Protein AF-A0A959TC39-F1 (afdb_monomer)

pLDDT: mean 72.99, std 12.34, range [42.97, 90.38]

Structure (mmCIF, N/CA/C/O backbone):
data_AF-A0A959TC39-F1
#
_entry.id   AF-A0A959TC39-F1
#
loop_
_atom_site.group_PDB
_atom_site.id
_atom_site.type_symbol
_atom_site.label_atom_id
_atom_site.label_alt_id
_atom_site.label_comp_id
_atom_site.label_asym_id
_atom_site.label_entity_id
_atom_site.label_seq_id
_atom_site.pdbx_PDB_ins_code
_atom_site.Cartn_x
_atom_site.Cartn_y
_atom_site.Cartn_z
_atom_site.occupancy
_atom_site.B_iso_or_equiv
_atom_site.auth_seq_id
_atom_site.auth_comp_id
_atom_site.auth_asym_id
_atom_site.auth_atom_id
_atom_site.pdbx_PDB_model_num
ATOM 1 N N . MET A 1 1 ? 19.690 -7.771 -7.370 1.00 47.31 1 MET A N 1
ATOM 2 C CA . MET A 1 1 ? 18.396 -7.861 -6.672 1.00 47.31 1 MET A CA 1
ATOM 3 C C . MET A 1 1 ? 18.454 -6.867 -5.538 1.00 47.31 1 MET A C 1
ATOM 5 O O . MET A 1 1 ? 19.303 -7.034 -4.667 1.00 47.31 1 MET A O 1
ATOM 9 N N . ALA A 1 2 ? 17.662 -5.802 -5.622 1.00 55.28 2 ALA A N 1
ATOM 10 C CA . ALA A 1 2 ? 17.477 -4.879 -4.514 1.00 55.28 2 ALA A CA 1
ATOM 11 C C . ALA A 1 2 ? 16.730 -5.602 -3.380 1.00 55.28 2 ALA A C 1
ATOM 13 O O . ALA A 1 2 ? 15.868 -6.444 -3.631 1.00 55.28 2 ALA A O 1
ATOM 14 N N . GLU A 1 3 ? 17.112 -5.343 -2.132 1.00 58.12 3 GLU A N 1
ATOM 15 C CA . GLU A 1 3 ? 16.494 -6.012 -0.988 1.00 58.12 3 GLU A CA 1
ATOM 16 C C . GLU A 1 3 ? 15.045 -5.524 -0.796 1.00 58.12 3 GLU A C 1
ATOM 18 O O . GLU A 1 3 ? 14.773 -4.331 -0.972 1.00 58.12 3 GLU A O 1
ATOM 23 N N . PRO A 1 4 ? 14.100 -6.418 -0.446 1.00 63.88 4 PRO A N 1
ATOM 24 C CA . PRO A 1 4 ? 12.732 -6.022 -0.142 1.00 63.88 4 PRO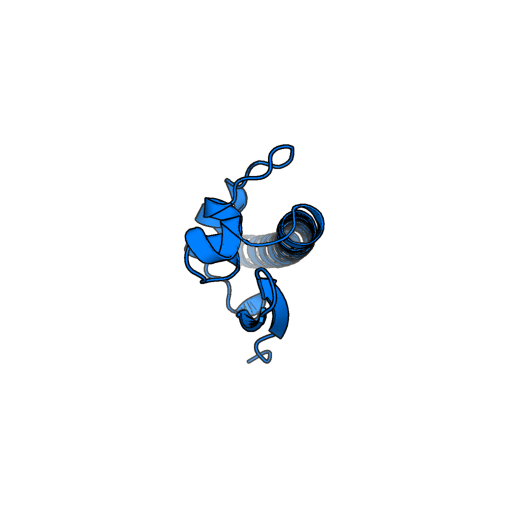 A CA 1
ATOM 25 C C . PRO A 1 4 ? 12.701 -5.062 1.050 1.00 63.88 4 PRO A C 1
ATOM 27 O O . PRO A 1 4 ? 13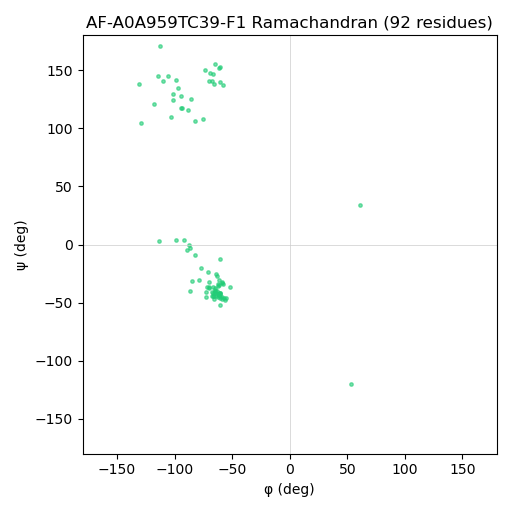.413 -5.235 2.040 1.00 63.88 4 PRO A O 1
ATOM 30 N N . PHE A 1 5 ? 11.845 -4.048 0.960 1.00 69.88 5 PHE A N 1
ATOM 31 C CA . PHE A 1 5 ? 11.678 -3.054 2.009 1.00 69.88 5 PHE A CA 1
ATOM 32 C C . PHE A 1 5 ? 10.664 -3.552 3.040 1.00 69.88 5 PHE A C 1
ATOM 34 O O . PHE A 1 5 ? 9.526 -3.860 2.690 1.00 69.88 5 PHE A O 1
ATOM 41 N N . THR A 1 6 ? 11.041 -3.597 4.318 1.00 78.62 6 THR A N 1
ATOM 42 C CA . THR A 1 6 ? 10.114 -3.968 5.395 1.00 78.62 6 THR A CA 1
ATOM 43 C C . THR A 1 6 ? 9.489 -2.724 6.018 1.00 78.62 6 THR A C 1
ATOM 45 O O . THR A 1 6 ? 10.178 -1.900 6.621 1.00 78.62 6 THR A O 1
ATOM 48 N N . LEU A 1 7 ? 8.166 -2.608 5.911 1.00 77.31 7 LEU A N 1
ATOM 49 C CA . LEU A 1 7 ? 7.370 -1.527 6.481 1.00 77.31 7 LEU A CA 1
ATOM 50 C C . LEU A 1 7 ? 6.691 -2.018 7.766 1.00 77.31 7 LEU A C 1
ATOM 52 O O . LEU A 1 7 ? 6.058 -3.071 7.780 1.00 77.31 7 LEU A O 1
ATOM 56 N N . ARG A 1 8 ? 6.828 -1.264 8.859 1.00 83.69 8 ARG A N 1
ATOM 57 C CA . ARG A 1 8 ? 6.108 -1.536 10.112 1.00 83.69 8 ARG A CA 1
ATOM 58 C C . ARG A 1 8 ? 4.824 -0.725 10.135 1.00 83.69 8 ARG A C 1
ATOM 60 O O . ARG A 1 8 ? 4.893 0.503 10.135 1.00 83.69 8 ARG A O 1
ATOM 67 N N . ILE A 1 9 ? 3.686 -1.404 10.165 1.00 82.88 9 ILE A N 1
ATOM 68 C CA . ILE A 1 9 ? 2.359 -0.783 10.246 1.00 82.88 9 ILE A CA 1
ATOM 69 C C . ILE A 1 9 ? 1.692 -1.139 11.569 1.00 82.88 9 ILE A C 1
ATOM 71 O O . ILE A 1 9 ? 1.865 -2.256 12.066 1.00 82.88 9 ILE A O 1
ATOM 75 N N . HIS A 1 10 ? 0.923 -0.210 12.133 1.00 83.50 10 HIS A N 1
ATOM 76 C CA . HIS A 1 10 ? 0.061 -0.504 13.272 1.00 83.50 10 HIS A CA 1
ATOM 77 C C . HIS A 1 10 ? -1.362 -0.788 12.783 1.00 83.50 10 HIS A C 1
ATOM 79 O O . HIS A 1 10 ? -1.902 -0.093 11.923 1.00 83.50 10 HIS A O 1
ATOM 85 N N . ILE A 1 11 ? -1.953 -1.852 13.318 1.00 83.12 11 ILE A N 1
ATOM 86 C CA . ILE A 1 11 ? -3.311 -2.316 13.035 1.00 83.12 11 ILE A CA 1
ATOM 87 C C . ILE A 1 11 ? -3.984 -2.514 14.392 1.00 83.12 11 ILE A C 1
ATOM 89 O O . ILE A 1 11 ? -3.668 -3.464 15.115 1.00 83.12 11 ILE A O 1
ATOM 93 N N . GLY A 1 12 ? -4.869 -1.591 14.773 1.00 81.81 12 GLY A N 1
ATOM 94 C CA . GLY A 1 12 ? -5.359 -1.504 16.152 1.00 81.81 12 GLY A CA 1
ATOM 95 C C . GLY A 1 12 ? -4.201 -1.429 17.158 1.00 81.81 12 GLY A C 1
ATOM 96 O O . GLY A 1 12 ? -3.363 -0.535 17.075 1.00 81.81 12 GLY A O 1
ATOM 97 N N . ASP A 1 13 ? -4.131 -2.402 18.070 1.00 85.69 13 A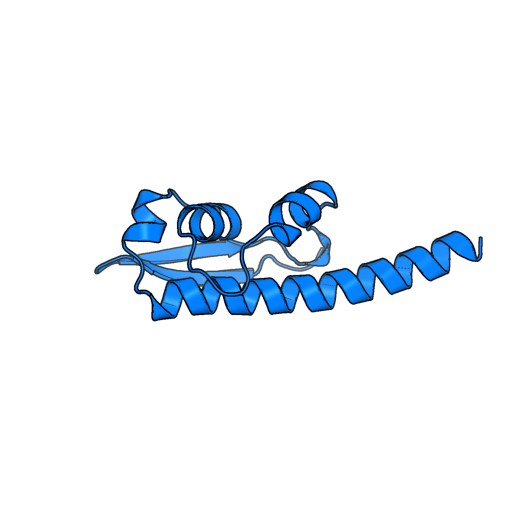SP A N 1
ATOM 98 C CA . ASP A 1 13 ? -3.080 -2.505 19.098 1.00 85.69 13 ASP A CA 1
ATOM 99 C C . ASP A 1 13 ? -1.869 -3.358 18.665 1.00 85.69 13 ASP A C 1
ATOM 101 O O . ASP A 1 13 ? -0.966 -3.623 19.462 1.00 85.69 13 ASP A O 1
ATOM 105 N N . GLN A 1 14 ? -1.847 -3.842 17.420 1.00 84.75 14 GLN A N 1
ATOM 106 C CA . GLN A 1 14 ? -0.803 -4.732 16.912 1.00 84.75 14 GLN A CA 1
ATOM 107 C C . GLN A 1 14 ? 0.146 -3.998 15.967 1.00 84.75 14 GLN A C 1
ATOM 109 O O . GLN A 1 14 ? -0.281 -3.176 15.163 1.00 84.75 14 GLN A O 1
ATOM 114 N N . THR A 1 15 ? 1.430 -4.357 15.996 1.00 88.81 15 THR A N 1
ATOM 115 C CA . THR A 1 15 ? 2.392 -3.979 14.953 1.00 88.81 15 THR A CA 1
ATOM 116 C C . THR A 1 15 ? 2.612 -5.171 14.030 1.00 88.81 15 THR A C 1
ATOM 118 O O . THR A 1 15 ? 3.003 -6.243 14.497 1.00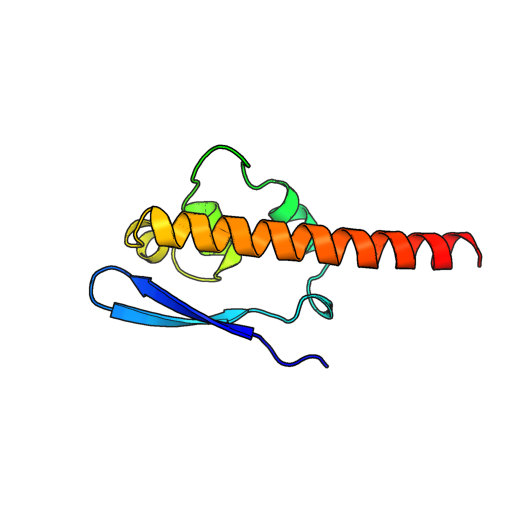 88.81 15 THR A O 1
ATOM 121 N N . LYS A 1 16 ? 2.396 -4.987 12.725 1.00 85.81 16 LYS A N 1
ATOM 122 C CA . LYS A 1 16 ? 2.744 -5.974 11.695 1.00 85.81 16 LYS A CA 1
ATOM 123 C C . LYS A 1 16 ? 3.917 -5.473 10.861 1.00 85.81 16 LYS A C 1
ATOM 125 O O . LYS A 1 16 ? 4.012 -4.288 10.541 1.00 85.81 16 LYS A O 1
ATOM 130 N N . GLU A 1 17 ? 4.812 -6.390 10.515 1.00 87.25 17 GLU A N 1
ATOM 131 C CA . GLU A 1 17 ? 5.862 -6.144 9.531 1.00 87.25 17 GLU A CA 1
ATOM 132 C C . GLU A 1 17 ? 5.382 -6.632 8.166 1.00 87.25 17 GLU A C 1
ATOM 134 O O . GLU A 1 17 ? 4.922 -7.765 8.025 1.00 87.25 17 GLU A O 1
ATOM 139 N N . VAL A 1 18 ? 5.476 -5.761 7.170 1.00 82.06 18 VAL A N 1
ATOM 140 C CA . VAL A 1 18 ? 5.060 -6.025 5.798 1.00 82.06 18 VAL A CA 1
ATOM 141 C C . VAL A 1 18 ? 6.281 -5.918 4.904 1.00 82.06 18 VAL A C 1
ATOM 143 O O . VAL A 1 18 ? 6.910 -4.864 4.840 1.00 82.06 18 VAL A O 1
ATOM 146 N N . SER A 1 19 ? 6.617 -6.994 4.201 1.00 79.50 19 SER A N 1
ATOM 147 C CA . SER A 1 19 ? 7.690 -6.976 3.209 1.00 79.50 19 SER A CA 1
ATOM 148 C C . SER A 1 19 ? 7.138 -6.564 1.853 1.00 79.50 19 SER A C 1
ATOM 150 O O . SER A 1 19 ? 6.334 -7.273 1.247 1.00 79.50 19 SER A O 1
ATOM 152 N N . LEU A 1 20 ? 7.595 -5.417 1.371 1.00 73.19 20 LEU A N 1
ATOM 153 C CA . LEU A 1 20 ? 7.265 -4.890 0.059 1.00 73.19 20 LEU A CA 1
ATOM 154 C C . LEU A 1 20 ? 8.399 -5.218 -0.920 1.00 73.19 20 LEU A C 1
ATOM 156 O O . LEU A 1 20 ? 9.573 -5.172 -0.541 1.00 73.19 20 LEU A O 1
ATOM 160 N N . PRO A 1 21 ? 8.072 -5.567 -2.176 1.00 68.62 21 PRO A N 1
ATOM 161 C CA . PRO A 1 21 ? 9.088 -5.780 -3.200 1.00 68.62 21 PRO A CA 1
ATOM 162 C C . PRO A 1 21 ? 9.891 -4.495 -3.424 1.00 68.62 21 PRO A C 1
ATOM 164 O O . PRO A 1 21 ? 9.371 -3.389 -3.248 1.00 68.62 21 PRO A O 1
ATOM 167 N N . ALA A 1 22 ? 11.143 -4.637 -3.854 1.00 67.44 22 ALA A N 1
ATOM 168 C CA . ALA A 1 22 ? 11.896 -3.496 -4.347 1.00 67.44 22 ALA A CA 1
ATOM 169 C C . ALA A 1 22 ? 11.203 -2.896 -5.582 1.00 67.44 22 ALA A C 1
ATOM 171 O O . ALA A 1 22 ? 10.524 -3.599 -6.334 1.00 67.44 22 ALA A O 1
ATOM 172 N N . TRP A 1 23 ? 11.381 -1.592 -5.800 1.00 63.25 23 TRP A N 1
ATOM 173 C CA . TRP A 1 23 ? 10.741 -0.875 -6.910 1.00 63.25 23 TRP A CA 1
ATOM 174 C C . TRP A 1 23 ? 11.113 -1.464 -8.283 1.00 63.25 23 TRP A C 1
ATOM 176 O O . TRP A 1 23 ? 10.279 -1.500 -9.183 1.00 63.25 23 TRP A O 1
ATOM 186 N N . GLU A 1 24 ? 12.336 -1.986 -8.406 1.00 62.16 24 GLU A N 1
ATOM 187 C CA . GLU A 1 24 ? 12.888 -2.647 -9.598 1.00 62.16 24 GLU A CA 1
ATOM 188 C C . GLU A 1 24 ? 12.135 -3.937 -9.963 1.00 62.16 24 GLU A C 1
ATOM 190 O O . GLU A 1 24 ? 12.099 -4.328 -11.127 1.00 62.16 24 GLU A O 1
ATOM 195 N N . ASP A 1 25 ? 11.495 -4.570 -8.975 1.00 63.88 25 ASP A N 1
ATOM 196 C CA . ASP A 1 25 ? 10.770 -5.836 -9.117 1.00 63.88 25 ASP A CA 1
ATOM 197 C C . ASP A 1 25 ? 9.249 -5.630 -9.272 1.00 63.88 25 ASP A C 1
ATOM 199 O O . ASP A 1 25 ? 8.470 -6.593 -9.329 1.00 63.88 25 ASP A O 1
ATOM 203 N N . ILE A 1 26 ? 8.781 -4.376 -9.336 1.00 65.31 26 ILE A N 1
ATOM 204 C CA . ILE A 1 26 ? 7.372 -4.068 -9.595 1.00 65.31 26 ILE A CA 1
ATOM 205 C C . ILE A 1 26 ? 7.090 -4.303 -11.081 1.00 65.31 26 ILE A C 1
ATOM 207 O O . ILE A 1 26 ? 7.491 -3.535 -11.954 1.00 65.31 26 ILE A O 1
ATOM 211 N N . THR A 1 27 ? 6.355 -5.375 -11.376 1.00 63.97 27 THR A N 1
ATOM 212 C CA . THR A 1 27 ? 5.932 -5.689 -12.744 1.00 63.97 27 THR A CA 1
ATOM 213 C C . THR A 1 27 ? 4.974 -4.630 -13.296 1.00 63.97 27 THR A C 1
ATOM 215 O O . THR A 1 27 ? 4.232 -3.984 -12.557 1.00 63.97 27 THR A O 1
ATOM 218 N N . LEU A 1 28 ? 4.920 -4.502 -14.625 1.00 60.03 28 LEU A N 1
ATOM 219 C CA . LEU A 1 28 ? 4.048 -3.554 -15.331 1.00 60.03 28 LEU A CA 1
ATOM 220 C C . LEU A 1 28 ? 2.551 -3.770 -15.014 1.00 60.03 28 LEU A C 1
ATOM 222 O O . LEU A 1 28 ? 1.783 -2.816 -14.925 1.00 60.03 28 LEU A O 1
ATOM 226 N N . GLY A 1 29 ? 2.144 -5.022 -14.766 1.00 61.19 29 GLY A N 1
ATOM 227 C CA . GLY A 1 29 ? 0.794 -5.354 -14.292 1.00 61.19 29 GLY A CA 1
ATOM 228 C C . GLY A 1 29 ? 0.526 -4.826 -12.884 1.00 61.19 29 GLY A C 1
ATOM 229 O O . GLY A 1 29 ? -0.499 -4.188 -12.650 1.00 61.19 29 GLY A O 1
ATOM 230 N N . ARG A 1 30 ? 1.495 -4.995 -11.976 1.00 61.88 30 ARG A N 1
ATOM 231 C CA . ARG A 1 30 ? 1.419 -4.453 -10.619 1.00 61.88 30 ARG A CA 1
ATOM 232 C C . ARG A 1 30 ? 1.384 -2.929 -10.660 1.00 61.88 30 ARG A C 1
ATOM 234 O O . ARG A 1 30 ? 0.558 -2.354 -9.981 1.00 61.88 30 ARG A O 1
ATOM 241 N N . TYR A 1 31 ? 2.164 -2.289 -11.533 1.00 64.19 31 TYR A N 1
ATOM 242 C CA . TYR A 1 31 ? 2.114 -0.843 -11.780 1.00 64.19 31 TYR A CA 1
ATOM 243 C C . TYR A 1 31 ? 0.742 -0.362 -12.295 1.00 64.19 31 TYR A C 1
ATOM 245 O O . TYR A 1 31 ? 0.232 0.658 -11.836 1.00 64.19 31 TYR A O 1
ATOM 253 N N . ALA A 1 32 ? 0.107 -1.090 -13.220 1.00 66.19 32 ALA A N 1
ATOM 254 C CA . ALA A 1 32 ? -1.182 -0.707 -13.805 1.00 66.19 32 ALA A CA 1
ATOM 255 C C . ALA A 1 32 ? -2.363 -0.825 -12.827 1.00 66.19 32 ALA A C 1
ATOM 257 O O . ALA A 1 32 ? -3.267 0.014 -12.844 1.00 66.19 32 ALA A O 1
ATOM 258 N N . GLU A 1 33 ? -2.364 -1.846 -11.968 1.00 64.31 33 GLU A N 1
ATOM 259 C CA . GLU A 1 33 ? -3.315 -1.952 -10.849 1.00 64.31 33 GLU A CA 1
ATOM 260 C C . GLU A 1 33 ? -3.163 -0.782 -9.880 1.00 64.31 33 GLU A C 1
ATOM 262 O O . GLU A 1 33 ? -4.126 -0.323 -9.267 1.00 64.31 33 GLU A O 1
ATOM 267 N N . VAL A 1 34 ? -1.935 -0.289 -9.799 1.00 61.91 34 VAL A N 1
ATOM 268 C CA . VAL A 1 34 ? -1.479 0.657 -8.809 1.00 61.91 34 VAL A CA 1
ATOM 269 C C . VAL A 1 34 ? -1.735 2.116 -9.228 1.00 61.91 34 VAL A C 1
ATOM 271 O O . VAL A 1 34 ? -2.258 2.927 -8.458 1.00 61.91 34 VAL A O 1
ATOM 274 N N . ALA A 1 35 ? -1.537 2.442 -10.501 1.00 64.25 35 ALA A N 1
ATOM 275 C CA . ALA A 1 35 ? -1.873 3.747 -11.074 1.00 64.25 35 ALA A CA 1
ATOM 276 C C . ALA A 1 35 ? -3.373 4.115 -10.992 1.00 64.25 35 ALA A C 1
ATOM 278 O O . ALA A 1 35 ? -3.735 5.266 -11.234 1.00 64.25 35 ALA A O 1
ATOM 279 N N . ARG A 1 36 ? -4.249 3.153 -10.665 1.00 67.81 36 ARG A N 1
ATOM 280 C CA . ARG A 1 36 ? -5.703 3.346 -10.525 1.00 67.81 36 ARG A CA 1
ATOM 281 C C . ARG A 1 36 ? -6.149 3.743 -9.117 1.00 67.81 36 ARG A C 1
ATOM 283 O O . ARG A 1 36 ? -7.336 3.988 -8.927 1.00 67.81 36 ARG A O 1
ATOM 290 N N . ALA A 1 37 ? -5.236 3.788 -8.148 1.00 69.56 37 ALA A N 1
ATOM 291 C CA . ALA A 1 37 ? -5.552 4.237 -6.799 1.00 69.56 37 ALA A CA 1
ATOM 292 C C . ALA A 1 37 ? -6.120 5.675 -6.817 1.00 69.56 37 ALA A C 1
ATOM 294 O O . ALA A 1 37 ? -5.595 6.527 -7.543 1.00 69.56 37 ALA A O 1
ATOM 295 N N . PRO A 1 38 ? -7.172 5.982 -6.041 1.00 68.88 38 PRO A N 1
ATOM 296 C CA . PRO A 1 38 ? -7.662 7.349 -5.913 1.00 68.88 38 PRO A CA 1
ATOM 297 C C . PRO A 1 38 ? -6.618 8.233 -5.209 1.00 68.88 38 PRO A C 1
ATOM 299 O O . PRO A 1 38 ? -5.967 7.812 -4.254 1.00 68.88 38 PRO A O 1
ATOM 302 N N . LYS A 1 39 ? -6.422 9.463 -5.705 1.00 66.94 39 LYS A N 1
ATOM 303 C CA . LYS A 1 39 ? -5.438 10.419 -5.149 1.00 66.94 39 LYS A CA 1
ATOM 304 C C . LYS A 1 39 ? -5.974 11.227 -3.970 1.00 66.94 39 LYS A C 1
ATOM 306 O O . LYS A 1 39 ? -5.205 11.582 -3.085 1.00 66.94 39 LYS A O 1
ATOM 311 N N . ASP A 1 40 ? -7.276 11.490 -3.974 1.00 72.75 40 ASP A N 1
A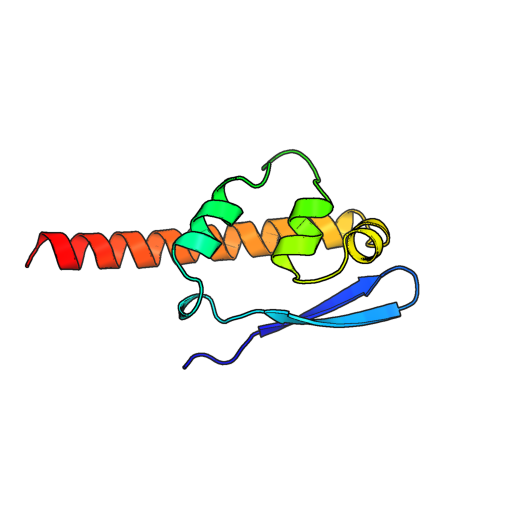TOM 312 C CA . ASP A 1 40 ? -7.932 12.411 -3.039 1.00 72.75 40 ASP A CA 1
ATOM 313 C C . ASP A 1 40 ? -8.898 11.695 -2.082 1.00 72.75 40 ASP A C 1
ATOM 315 O O . ASP A 1 40 ? -9.563 12.333 -1.268 1.00 72.75 40 ASP A O 1
ATOM 319 N N . GLU A 1 41 ? -8.977 10.367 -2.167 1.00 75.00 41 GLU A N 1
ATOM 320 C CA . GLU A 1 41 ? -9.865 9.542 -1.355 1.00 75.00 41 GLU A CA 1
ATOM 321 C C . GLU A 1 41 ? -9.091 8.374 -0.748 1.00 75.00 41 GLU A C 1
ATOM 323 O O . GLU A 1 41 ? -8.261 7.743 -1.404 1.00 75.00 41 GLU A O 1
ATOM 328 N N . LEU A 1 42 ? -9.367 8.096 0.526 1.00 80.62 42 LEU A N 1
ATOM 329 C CA . LEU A 1 42 ? -8.808 6.942 1.207 1.00 80.62 42 LEU A CA 1
ATOM 330 C C . LEU A 1 42 ? -9.629 5.698 0.864 1.00 80.62 42 LEU A C 1
ATOM 332 O O . LEU A 1 42 ? -10.715 5.495 1.403 1.00 80.62 42 LEU A O 1
ATOM 336 N N . ASP A 1 43 ? -9.059 4.841 0.023 1.00 86.31 43 ASP A N 1
ATOM 337 C CA . ASP A 1 43 ? -9.592 3.514 -0.271 1.00 86.31 43 ASP A CA 1
ATOM 338 C C . ASP A 1 43 ? -8.775 2.441 0.471 1.00 86.31 43 ASP A C 1
ATOM 340 O O . ASP A 1 43 ? -7.609 2.175 0.164 1.00 86.31 43 ASP A O 1
ATOM 344 N N . HIS A 1 44 ? -9.394 1.821 1.478 1.00 85.00 44 HIS A N 1
ATOM 345 C CA . HIS A 1 44 ? -8.744 0.803 2.304 1.00 85.00 44 HIS A CA 1
ATOM 346 C C . HIS A 1 44 ? -8.513 -0.517 1.553 1.00 85.00 44 HIS A C 1
ATOM 348 O O . HIS A 1 44 ? -7.596 -1.252 1.915 1.00 85.00 44 HIS A O 1
ATOM 354 N N . GLU A 1 45 ? -9.269 -0.819 0.493 1.00 85.81 45 GLU A N 1
ATOM 355 C CA . GLU A 1 45 ? -9.001 -1.992 -0.351 1.00 85.81 45 GLU A CA 1
ATOM 356 C C . GLU A 1 45 ? -7.730 -1.796 -1.176 1.00 85.81 45 GLU A C 1
ATOM 358 O O . GLU A 1 45 ? -6.942 -2.727 -1.369 1.00 85.81 45 GLU A O 1
ATOM 363 N N . VAL A 1 46 ? -7.503 -0.566 -1.635 1.00 82.44 46 VAL A N 1
ATOM 364 C CA . VAL A 1 46 ? -6.260 -0.185 -2.309 1.00 82.44 46 VAL A CA 1
ATOM 365 C C . VAL A 1 46 ? -5.086 -0.269 -1.337 1.00 82.44 46 VAL A C 1
ATOM 367 O O . VAL A 1 46 ? -4.078 -0.892 -1.669 1.00 82.44 46 VAL A O 1
ATOM 370 N N . VAL A 1 47 ? -5.223 0.270 -0.120 1.00 85.31 47 VAL A N 1
ATOM 371 C CA . VAL A 1 47 ? -4.192 0.154 0.931 1.00 85.31 47 VAL A CA 1
ATOM 372 C C . VAL A 1 47 ? -3.863 -1.311 1.224 1.00 85.31 47 VAL A C 1
ATOM 374 O O . VAL A 1 47 ? -2.689 -1.683 1.227 1.00 85.31 47 VAL A O 1
ATOM 377 N N . ALA A 1 48 ? -4.884 -2.154 1.403 1.00 88.00 48 ALA A N 1
ATOM 378 C CA . ALA A 1 48 ? -4.716 -3.581 1.654 1.00 88.00 48 ALA A CA 1
ATOM 379 C C . ALA A 1 48 ? -3.918 -4.267 0.539 1.00 88.00 48 ALA A C 1
ATOM 381 O O . ALA A 1 48 ? -2.960 -4.992 0.801 1.00 88.00 48 ALA A O 1
ATOM 382 N N . ARG A 1 49 ? -4.254 -3.972 -0.720 1.00 82.75 49 ARG A N 1
ATOM 383 C CA . ARG A 1 49 ? -3.584 -4.540 -1.896 1.00 82.75 49 ARG A CA 1
ATOM 384 C C . ARG A 1 49 ? -2.131 -4.087 -2.030 1.00 82.75 49 ARG A C 1
ATOM 386 O O . ARG A 1 49 ? -1.273 -4.912 -2.337 1.00 82.75 49 ARG A O 1
ATOM 393 N N . ILE A 1 50 ? -1.853 -2.804 -1.788 1.00 79.88 50 ILE A N 1
ATOM 394 C CA . ILE A 1 50 ? -0.493 -2.237 -1.816 1.00 79.88 50 ILE A CA 1
ATOM 395 C C . ILE A 1 50 ? 0.386 -2.920 -0.773 1.00 79.88 50 ILE A C 1
ATOM 397 O O . ILE A 1 50 ? 1.516 -3.305 -1.068 1.00 79.88 50 ILE A O 1
ATOM 401 N N . LEU A 1 51 ? -0.154 -3.079 0.434 1.00 81.25 51 LEU A N 1
ATOM 402 C CA . LEU A 1 51 ? 0.545 -3.688 1.556 1.00 81.25 51 LEU A CA 1
ATOM 403 C C . LEU A 1 51 ? 0.506 -5.225 1.516 1.00 81.25 51 LEU A C 1
ATOM 405 O O . LEU A 1 51 ? 1.197 -5.865 2.294 1.00 81.25 51 LEU A O 1
ATOM 409 N N . GLY A 1 52 ? -0.267 -5.845 0.623 1.00 81.75 52 GLY A N 1
ATOM 410 C CA . GLY A 1 52 ? -0.425 -7.302 0.593 1.00 81.75 52 GLY A CA 1
ATOM 411 C C . GLY A 1 52 ? -1.021 -7.874 1.887 1.00 81.75 52 GLY A C 1
ATOM 412 O O . GLY A 1 52 ? -0.642 -8.970 2.294 1.00 81.75 52 GLY A O 1
ATOM 413 N N . ILE A 1 53 ? -1.915 -7.125 2.535 1.00 86.75 53 ILE A N 1
ATOM 414 C CA . ILE A 1 53 ? -2.631 -7.509 3.762 1.00 86.75 53 ILE A CA 1
ATOM 415 C C . ILE A 1 53 ? -4.129 -7.680 3.480 1.00 86.75 53 ILE A C 1
ATOM 417 O O . ILE A 1 53 ? -4.617 -7.307 2.412 1.00 86.75 53 ILE A O 1
ATOM 421 N N . ASP A 1 54 ? -4.875 -8.212 4.447 1.00 90.00 54 ASP A N 1
ATOM 422 C CA . ASP A 1 54 ? -6.331 -8.317 4.346 1.00 90.00 54 ASP A CA 1
ATOM 423 C C . ASP A 1 54 ? -7.013 -6.939 4.423 1.00 90.00 54 ASP A C 1
ATOM 425 O O . ASP A 1 54 ? -6.586 -6.046 5.157 1.00 90.00 54 ASP A O 1
ATOM 429 N N . THR A 1 55 ? -8.146 -6.767 3.735 1.00 90.38 55 THR A N 1
ATOM 430 C CA . THR A 1 55 ? -8.926 -5.514 3.788 1.00 90.38 55 THR A CA 1
ATOM 431 C C . THR A 1 55 ? -9.362 -5.158 5.210 1.00 90.38 55 THR A C 1
ATOM 433 O O . THR A 1 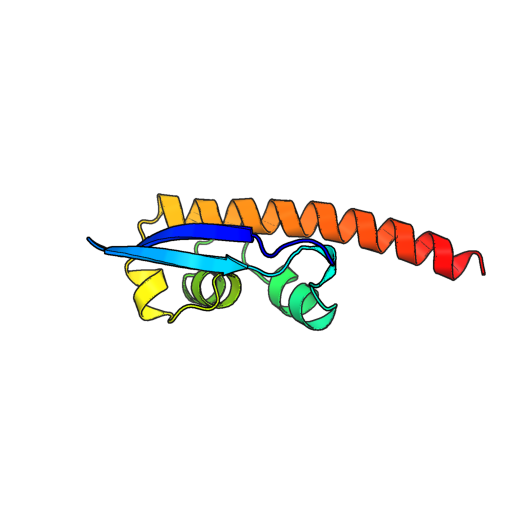55 ? -9.396 -3.985 5.570 1.00 90.38 55 THR A O 1
ATOM 436 N N . LEU A 1 56 ? -9.661 -6.160 6.045 1.00 89.38 56 LEU A N 1
ATOM 437 C CA . LEU A 1 56 ? -10.012 -5.941 7.453 1.00 89.38 56 LEU A CA 1
ATOM 438 C C . LEU A 1 56 ? -8.843 -5.370 8.262 1.00 89.38 56 LEU A C 1
ATOM 440 O O . LEU A 1 56 ? -9.063 -4.512 9.113 1.00 89.38 56 LEU A O 1
ATOM 444 N N . ASP A 1 57 ? -7.615 -5.805 7.973 1.00 89.38 57 ASP A N 1
ATOM 445 C CA . ASP A 1 57 ? -6.419 -5.243 8.598 1.00 89.38 57 ASP A CA 1
ATOM 446 C C . ASP A 1 57 ? -6.227 -3.788 8.170 1.00 89.38 57 ASP A C 1
ATOM 448 O O . ASP A 1 57 ? -5.988 -2.927 9.014 1.00 89.38 57 ASP A O 1
ATOM 452 N N . ALA A 1 58 ? -6.393 -3.495 6.876 1.00 88.44 58 ALA A N 1
ATOM 453 C CA . ALA A 1 58 ? -6.309 -2.129 6.372 1.00 88.44 58 ALA A CA 1
ATOM 454 C C . ALA A 1 58 ? -7.370 -1.217 7.006 1.00 88.44 58 ALA A C 1
ATOM 456 O O . ALA A 1 58 ? -7.049 -0.104 7.408 1.00 88.44 58 ALA A O 1
ATOM 457 N N . LEU A 1 59 ? -8.610 -1.692 7.169 1.00 88.94 59 LEU A N 1
ATOM 458 C CA . LEU A 1 59 ? -9.688 -0.955 7.846 1.00 88.94 59 LEU A CA 1
ATOM 459 C C . LEU A 1 59 ? -9.403 -0.683 9.330 1.00 88.94 59 LEU A C 1
ATOM 461 O O . LEU A 1 59 ? -9.931 0.277 9.888 1.00 88.94 59 LEU A O 1
ATOM 465 N N . ALA A 1 60 ? -8.595 -1.523 9.973 1.00 89.94 60 ALA A N 1
ATOM 466 C CA . ALA A 1 60 ? -8.167 -1.341 11.355 1.00 89.94 60 ALA A CA 1
ATOM 467 C C . ALA A 1 60 ? -6.914 -0.450 11.493 1.00 89.94 60 ALA A C 1
ATOM 469 O O . ALA A 1 60 ? -6.499 -0.152 12.618 1.00 89.94 60 ALA A O 1
ATOM 470 N N . MET A 1 61 ? -6.319 0.005 10.383 1.00 87.94 61 MET A N 1
ATOM 471 C CA . MET A 1 61 ? -5.252 1.008 10.403 1.00 87.94 61 MET A CA 1
ATOM 472 C C . MET A 1 61 ? -5.813 2.394 10.723 1.00 87.94 61 MET A C 1
ATOM 474 O O . MET A 1 61 ? -6.934 2.750 10.355 1.00 87.94 61 MET A O 1
ATOM 478 N N . SER A 1 62 ? -4.998 3.235 11.360 1.00 87.25 62 SER A N 1
ATOM 479 C CA . SER A 1 62 ? -5.363 4.642 11.507 1.00 87.25 62 SER A CA 1
ATOM 480 C C . SER A 1 62 ? -5.387 5.343 10.141 1.00 87.25 62 SER A C 1
ATOM 482 O O . SER A 1 62 ? -4.551 5.076 9.276 1.00 87.25 62 SER A O 1
ATOM 484 N N . THR A 1 63 ? -6.283 6.321 9.958 1.00 84.69 63 THR A N 1
ATOM 485 C CA . THR A 1 63 ? -6.350 7.136 8.726 1.00 84.69 63 THR A CA 1
ATOM 486 C C . THR A 1 63 ? -4.990 7.741 8.367 1.00 84.69 63 THR A C 1
ATOM 488 O O . THR A 1 63 ? -4.629 7.817 7.197 1.00 84.69 63 THR A O 1
ATOM 491 N N . LYS A 1 64 ? -4.200 8.140 9.374 1.00 85.06 64 LYS A N 1
ATOM 492 C CA . LYS A 1 64 ? -2.855 8.693 9.180 1.00 85.06 64 LYS A CA 1
ATOM 493 C C . LYS A 1 64 ? -1.896 7.668 8.573 1.00 85.06 64 LYS A C 1
ATOM 495 O O . LYS A 1 64 ? -1.135 8.023 7.679 1.00 85.06 64 LYS A O 1
ATOM 500 N N . GLU A 1 65 ? -1.909 6.431 9.055 1.00 82.88 65 GLU A N 1
ATOM 501 C CA . GLU A 1 65 ? -1.039 5.368 8.541 1.00 82.88 65 GLU A CA 1
ATOM 502 C C . GLU A 1 65 ? -1.480 4.883 7.170 1.00 82.88 65 GLU A C 1
ATOM 504 O O . GLU A 1 65 ? -0.638 4.706 6.294 1.00 82.88 65 GLU A O 1
ATOM 509 N N . ALA A 1 66 ? -2.787 4.743 6.955 1.00 82.81 66 ALA A N 1
ATOM 510 C CA . ALA A 1 66 ? -3.330 4.367 5.659 1.00 82.81 66 ALA A CA 1
ATOM 511 C C . ALA A 1 66 ? -2.990 5.427 4.589 1.00 82.81 66 ALA A C 1
ATOM 513 O O . ALA A 1 66 ? -2.501 5.097 3.509 1.00 82.81 66 ALA A O 1
ATOM 514 N N . MET A 1 67 ? -3.107 6.718 4.930 1.00 82.19 67 MET A N 1
ATOM 515 C CA . MET A 1 67 ? -2.651 7.818 4.071 1.00 82.19 67 MET A CA 1
ATOM 516 C C . MET A 1 67 ? -1.130 7.851 3.894 1.00 82.19 67 MET A C 1
ATOM 518 O O . MET A 1 67 ? -0.651 8.171 2.810 1.00 82.19 67 MET A O 1
ATOM 522 N N . ALA A 1 68 ? -0.349 7.528 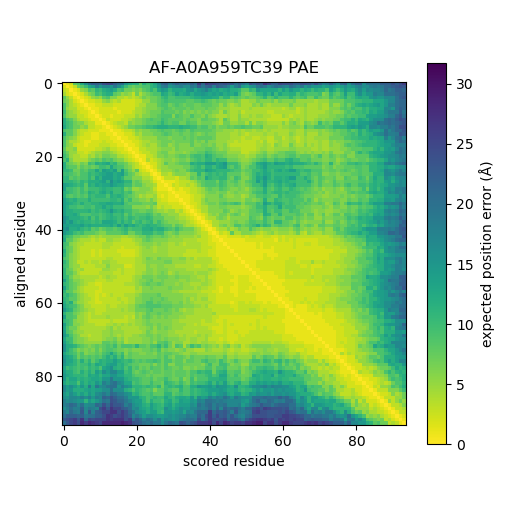4.927 1.00 81.75 68 ALA A N 1
ATOM 523 C CA . ALA A 1 68 ? 1.105 7.437 4.803 1.00 81.75 68 ALA A CA 1
ATOM 524 C C . ALA A 1 68 ? 1.520 6.304 3.851 1.00 81.75 68 ALA A C 1
ATOM 526 O O . ALA A 1 68 ? 2.416 6.511 3.035 1.00 81.75 68 ALA A O 1
ATOM 527 N N . ALA A 1 69 ? 0.839 5.155 3.904 1.00 80.44 69 ALA A N 1
ATOM 528 C CA . ALA A 1 69 ? 1.042 4.047 2.975 1.00 80.44 69 ALA A CA 1
ATOM 529 C C . ALA A 1 69 ? 0.707 4.456 1.532 1.00 80.44 69 ALA A C 1
ATOM 531 O O . ALA A 1 69 ? 1.523 4.225 0.640 1.00 80.44 69 ALA A O 1
ATOM 532 N N . LEU A 1 70 ? -0.424 5.142 1.310 1.00 78.12 70 LEU A N 1
ATOM 533 C CA . LEU A 1 70 ? -0.784 5.697 -0.004 1.00 78.12 70 LEU A CA 1
ATOM 534 C C . LEU A 1 70 ? 0.234 6.734 -0.499 1.00 78.12 70 LEU A C 1
ATOM 536 O O . LEU A 1 70 ? 0.631 6.707 -1.658 1.00 78.12 70 LEU A O 1
ATOM 540 N N . ASN A 1 71 ? 0.696 7.641 0.361 1.00 78.75 71 ASN A N 1
ATOM 541 C CA . ASN A 1 71 ? 1.670 8.666 -0.021 1.00 78.75 71 ASN A CA 1
ATOM 542 C C . ASN A 1 71 ? 3.040 8.074 -0.355 1.00 78.75 71 ASN A C 1
ATOM 544 O O . ASN A 1 71 ? 3.643 8.455 -1.359 1.00 78.75 71 ASN A O 1
ATOM 548 N N . TRP A 1 72 ? 3.526 7.140 0.466 1.00 78.19 72 TRP A N 1
ATOM 549 C CA . TRP A 1 72 ? 4.753 6.397 0.179 1.00 78.19 72 TRP A CA 1
ATOM 550 C C . TRP A 1 72 ? 4.651 5.716 -1.184 1.00 78.19 72 TRP A C 1
ATOM 552 O O . TRP A 1 72 ? 5.527 5.853 -2.034 1.00 78.19 72 TRP A O 1
ATOM 562 N N . TYR A 1 73 ? 3.519 5.068 -1.418 1.00 75.25 73 TYR A N 1
ATOM 563 C CA . TYR A 1 73 ? 3.208 4.402 -2.662 1.00 75.25 73 TYR A CA 1
ATOM 564 C C . TYR A 1 73 ? 3.193 5.334 -3.880 1.00 75.25 73 TYR A C 1
ATOM 566 O O . TYR A 1 73 ? 3.781 5.001 -4.908 1.00 75.25 73 TYR A O 1
ATOM 574 N N . TRP A 1 74 ? 2.584 6.518 -3.776 1.00 74.31 74 TRP A N 1
ATOM 575 C CA . TRP A 1 74 ? 2.634 7.526 -4.838 1.00 74.31 74 TRP A CA 1
ATOM 576 C C . TRP A 1 74 ? 4.064 8.011 -5.101 1.00 74.31 74 TRP A C 1
ATOM 578 O O . TRP A 1 74 ? 4.417 8.285 -6.250 1.00 74.31 74 TRP A O 1
ATOM 588 N N . GLY A 1 75 ? 4.894 8.080 -4.057 1.00 72.50 75 GLY A N 1
ATOM 589 C CA . GLY A 1 75 ? 6.329 8.334 -4.175 1.00 72.50 75 GLY A CA 1
ATOM 590 C C . GLY A 1 75 ? 7.031 7.261 -5.006 1.00 72.50 75 GLY A C 1
ATOM 591 O O . GLY A 1 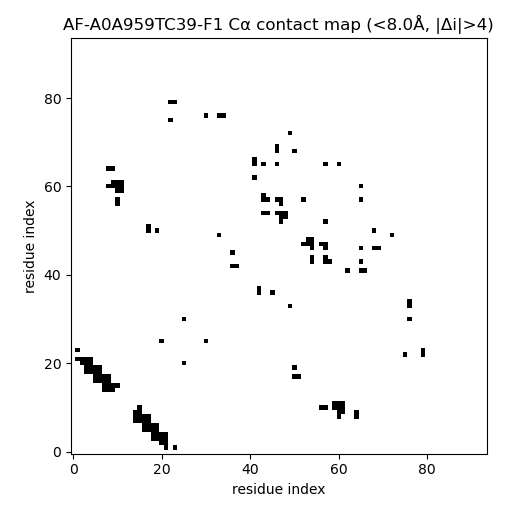75 ? 7.665 7.586 -6.009 1.00 72.50 75 GLY A O 1
ATOM 592 N N . VAL A 1 76 ? 6.833 5.987 -4.659 1.00 68.69 76 VAL A N 1
ATOM 593 C CA . VAL A 1 76 ? 7.403 4.842 -5.393 1.00 68.69 76 VAL A CA 1
ATOM 594 C C . VAL A 1 76 ? 6.911 4.798 -6.838 1.00 68.69 76 VAL A C 1
ATOM 596 O O . VAL A 1 76 ? 7.704 4.581 -7.748 1.00 68.69 76 VAL A O 1
ATOM 599 N N . LEU A 1 77 ? 5.626 5.061 -7.077 1.00 66.44 77 LEU A N 1
ATOM 600 C CA . LEU A 1 77 ? 5.060 5.177 -8.420 1.00 66.44 77 LEU A CA 1
ATOM 601 C C . LEU A 1 77 ? 5.735 6.276 -9.242 1.00 66.44 77 LEU A C 1
ATOM 603 O O . LEU A 1 77 ? 6.045 6.061 -10.408 1.00 66.44 77 LEU A O 1
ATOM 607 N N . SER A 1 78 ? 5.948 7.451 -8.650 1.00 66.88 78 SER A N 1
ATOM 608 C CA . SER A 1 78 ? 6.589 8.589 -9.317 1.00 66.88 78 SER A CA 1
ATOM 609 C C . SER A 1 78 ? 8.045 8.287 -9.681 1.00 66.88 78 SER A C 1
ATOM 611 O O . SER A 1 78 ? 8.502 8.653 -10.764 1.00 66.88 78 SER A O 1
ATOM 613 N N . GLU A 1 79 ? 8.773 7.590 -8.809 1.00 66.50 79 GLU A N 1
ATOM 614 C CA . GLU A 1 79 ? 10.152 7.165 -9.072 1.00 66.50 79 GLU A CA 1
ATOM 615 C C . GLU A 1 79 ? 10.222 6.028 -10.097 1.00 66.50 79 GLU A C 1
ATOM 617 O O . GLU A 1 79 ? 10.981 6.120 -11.063 1.00 66.50 79 GLU A O 1
ATOM 622 N N . GLY A 1 80 ? 9.369 5.011 -9.957 1.00 64.19 80 GLY A N 1
ATOM 623 C CA . GLY A 1 80 ? 9.251 3.909 -10.908 1.00 64.19 80 GLY A CA 1
ATOM 624 C C . GLY A 1 80 ? 8.828 4.388 -12.296 1.00 64.19 80 GLY A C 1
ATOM 625 O O . GLY A 1 80 ? 9.414 3.963 -13.285 1.00 64.19 80 GLY A O 1
ATOM 626 N N . ALA A 1 81 ? 7.882 5.328 -12.385 1.00 63.06 81 ALA A N 1
ATOM 627 C CA . ALA A 1 81 ? 7.475 5.945 -13.645 1.00 63.06 81 ALA A CA 1
ATOM 628 C C . ALA A 1 81 ? 8.655 6.631 -14.338 1.00 63.06 81 ALA A C 1
ATOM 630 O O . ALA A 1 81 ? 8.874 6.391 -15.517 1.00 63.06 81 ALA A O 1
ATOM 631 N N . LYS A 1 82 ? 9.456 7.424 -13.610 1.00 67.12 82 LYS A N 1
ATOM 632 C CA . LYS A 1 82 ? 10.658 8.074 -14.163 1.00 67.12 82 LYS A CA 1
ATOM 633 C C . LYS A 1 82 ? 11.684 7.059 -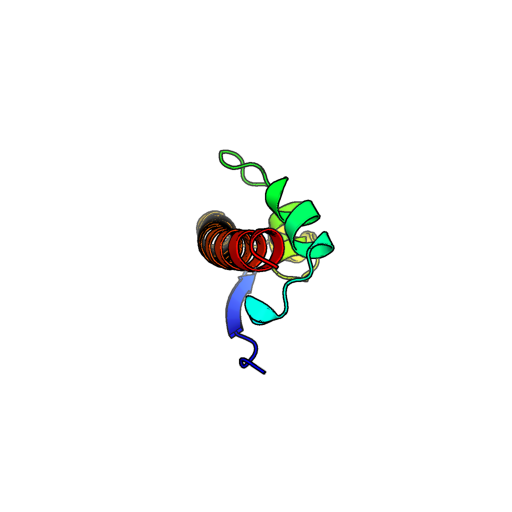14.661 1.00 67.12 82 LYS A C 1
ATOM 635 O O . LYS A 1 82 ? 12.252 7.257 -15.731 1.00 67.12 82 LYS A O 1
ATOM 640 N N . ALA A 1 83 ? 11.909 5.984 -13.905 1.00 63.66 83 ALA A N 1
ATOM 641 C CA . ALA A 1 83 ? 12.816 4.914 -14.309 1.00 63.66 83 ALA A CA 1
ATOM 642 C C . ALA A 1 83 ? 12.307 4.185 -15.565 1.00 63.66 83 ALA A C 1
ATOM 644 O O . ALA A 1 83 ? 13.085 3.922 -16.478 1.00 63.66 83 ALA A O 1
ATOM 645 N N . TRP A 1 84 ? 11.000 3.923 -15.648 1.00 57.50 84 TRP A N 1
ATOM 646 C CA . TRP A 1 84 ? 10.367 3.319 -16.821 1.00 57.50 84 TRP A CA 1
ATOM 647 C C . TRP A 1 84 ? 10.383 4.235 -18.046 1.00 57.50 84 TRP A C 1
ATOM 649 O O . TRP A 1 84 ? 10.664 3.747 -19.134 1.00 57.50 84 TRP A O 1
ATOM 659 N N . THR A 1 85 ? 10.134 5.542 -17.900 1.00 60.72 85 THR A N 1
ATOM 660 C CA . THR A 1 85 ? 10.262 6.497 -19.015 1.00 60.72 85 THR A CA 1
ATOM 661 C C . THR A 1 85 ? 11.697 6.526 -19.535 1.00 60.72 85 THR A C 1
ATOM 663 O O . THR A 1 85 ? 11.902 6.417 -20.735 1.00 60.72 85 THR A O 1
ATOM 666 N N . ALA A 1 86 ? 12.690 6.545 -18.641 1.00 61.75 86 ALA A N 1
ATOM 667 C CA . ALA A 1 86 ? 14.094 6.478 -19.039 1.00 61.75 86 ALA A CA 1
ATOM 668 C C . ALA A 1 86 ? 14.450 5.163 -19.763 1.00 61.75 86 ALA A C 1
ATOM 670 O O . ALA A 1 86 ? 15.253 5.172 -20.689 1.00 61.75 86 ALA A O 1
ATOM 671 N N . TYR A 1 87 ? 13.850 4.033 -19.372 1.00 54.56 87 TYR A N 1
ATOM 672 C CA . TYR A 1 87 ? 14.015 2.753 -20.073 1.00 54.56 87 TYR A CA 1
ATOM 673 C C . TYR A 1 87 ? 13.299 2.707 -21.428 1.00 54.56 87 TYR A C 1
ATOM 675 O O . TYR A 1 87 ? 13.814 2.091 -22.358 1.00 54.56 87 TYR A O 1
ATOM 683 N N . ALA A 1 88 ? 12.125 3.330 -21.543 1.00 54.88 88 ALA A N 1
ATOM 684 C CA . ALA A 1 88 ? 11.389 3.430 -22.800 1.00 54.88 88 ALA A CA 1
ATOM 685 C C . ALA A 1 88 ? 12.168 4.264 -23.828 1.00 54.88 88 ALA A C 1
ATOM 687 O O . ALA A 1 88 ? 12.308 3.825 -24.964 1.00 54.88 88 ALA A O 1
ATOM 688 N N . ASP A 1 89 ? 12.771 5.376 -23.399 1.00 53.00 89 ASP A N 1
ATOM 689 C CA . ASP A 1 89 ? 13.626 6.206 -24.257 1.00 53.00 89 ASP A CA 1
ATOM 690 C C . ASP A 1 89 ? 14.851 5.421 -24.779 1.00 53.00 89 ASP A C 1
ATOM 692 O O . ASP A 1 89 ? 15.251 5.585 -25.926 1.00 53.00 89 ASP A O 1
ATOM 696 N N . ILE A 1 90 ? 15.417 4.508 -23.976 1.00 52.44 90 ILE A N 1
ATOM 697 C CA . ILE A 1 90 ? 16.526 3.625 -24.395 1.00 52.44 90 ILE A CA 1
ATOM 698 C C . ILE A 1 90 ? 16.071 2.559 -25.409 1.00 52.44 90 ILE A C 1
ATOM 700 O O . ILE A 1 90 ? 16.864 2.136 -26.248 1.00 52.44 90 ILE A O 1
ATOM 704 N N . LEU A 1 91 ? 14.824 2.088 -25.318 1.00 42.97 91 LEU A N 1
ATOM 705 C CA . LEU A 1 91 ? 14.265 1.087 -26.233 1.00 42.97 91 LEU A CA 1
ATOM 706 C C . LEU A 1 91 ? 13.825 1.688 -27.574 1.00 42.97 91 LEU A C 1
ATOM 708 O O . LEU A 1 91 ? 13.897 0.981 -28.574 1.00 42.97 91 LEU A O 1
ATOM 712 N N . ASP A 1 92 ? 13.398 2.953 -27.599 1.00 47.03 92 ASP A N 1
ATOM 713 C CA . ASP A 1 92 ? 13.031 3.672 -28.830 1.00 47.03 92 ASP A CA 1
ATOM 714 C C . ASP A 1 92 ? 14.260 4.140 -29.645 1.00 47.03 92 ASP A C 1
ATOM 716 O O . ASP A 1 92 ? 14.140 4.379 -30.847 1.00 47.03 92 ASP A O 1
ATOM 720 N N . ASP A 1 93 ? 15.441 4.233 -29.020 1.00 46.97 93 ASP A N 1
ATOM 721 C CA . ASP A 1 93 ? 16.727 4.565 -29.667 1.00 46.97 93 ASP A CA 1
ATOM 722 C C . ASP A 1 93 ? 17.491 3.334 -30.229 1.00 46.97 93 ASP A C 1
ATOM 724 O O . ASP A 1 93 ? 18.583 3.489 -30.793 1.00 46.97 93 ASP A O 1
ATOM 728 N N . LEU A 1 94 ? 16.947 2.116 -30.081 1.00 46.12 94 LEU A N 1
ATOM 729 C CA . LEU A 1 94 ? 17.502 0.846 -30.595 1.00 46.12 94 LEU A CA 1
ATOM 730 C C . LEU A 1 94 ? 16.842 0.400 -31.908 1.00 46.12 94 LEU A C 1
ATOM 732 O O . LEU A 1 94 ? 17.595 -0.084 -32.788 1.00 46.12 94 LEU A O 1
#

Mean predicted aligned error: 8.11 Å

Secondary structure (DSSP, 8-state):
-PPPEEEEEEETTEEEEEEEPPGGG--HHHHHHHTTS-SSS--HHHHHHHHT--HHHHHTS-HHHHHHHHHHHHHHHHHHHHHHHHHHHHHHT-

Radius of gyration: 14.67 Å; Cα contacts (8 Å, |Δi|>4): 85; chains: 1; bounding box: 28×21×50 Å

Foldseek 3Di:
DDAWDWDWFDQAPDIDTFTHHDLVPQDPVNLVLLVPDDPPDQDLVSLCVRRVHDSNSSVRGDPVRSVVSNVVSVVSSVVSVVVVVVVVVVVVVD

Solvent-accessible surface area (backbone atoms only — not comparable to full-atom values): 5577 Å² total; per-residue (Å²): 131,73,72,61,47,74,45,80,44,58,38,72,97,42,79,46,81,35,78,39,75,27,74,92,71,60,45,72,67,59,49,58,66,52,74,67,56,65,90,91,53,92,52,41,61,56,46,6,60,75,59,71,50,54,50,70,52,38,65,41,28,52,71,68,57,49,49,47,52,52,51,52,46,54,51,51,49,56,51,46,50,54,54,48,52,58,50,49,57,58,60,76,75,107

Nearest PDB structures (foldseek):
  7tve-assembly1_D  TM=4.956E-01  e=2.092E+00  Saccharomyces cerevisiae W303
  7jtk-assembly1_C  TM=3.773E-01  e=4.223E+00  Chlamydomonas reinhardtii
  7pas-assembly1_F  TM=2.408E-01  e=9.726E-01  Mycoplasmoides pneumoniae M129
  7paq-assembly1_F  TM=2.545E-01  e=1.521E+00  Mycoplasmoides pneumoniae M129

Sequence (94 aa):
MAEPFTLRIHIGDQTKEVSLPAWEDITLGRYAEVARAPKDELDHEVVARILGIDTLDALAMSTKEAMAALNWYWGVLSEGAKAWTAYADILDDL